Protein AF-F3G0B8-F1 (afdb_monomer_lite)

Foldseek 3Di:
DDFAEAEDDDPDDDDPVVVQVVCVVVDPPRNRGPYYD

Radius of gyration: 10.29 Å; chains: 1; bounding box: 16×30×22 Å

Structure (mmCIF, N/CA/C/O backbone):
data_AF-F3G0B8-F1
#
_entry.id   AF-F3G0B8-F1
#
loop_
_atom_site.group_PDB
_atom_site.id
_atom_site.type_symbol
_atom_site.label_atom_id
_atom_site.label_alt_id
_atom_site.label_comp_id
_atom_site.label_asym_id
_atom_site.label_entity_id
_atom_site.label_seq_id
_atom_site.pdbx_PDB_ins_code
_atom_site.Cartn_x
_atom_site.Cartn_y
_atom_site.Cartn_z
_atom_site.occupancy
_atom_site.B_iso_or_equiv
_atom_site.auth_seq_id
_atom_site.auth_comp_id
_atom_site.auth_asym_id
_atom_site.auth_atom_id
_atom_site.pdbx_PDB_model_num
ATOM 1 N N . ASP A 1 1 ? 1.881 -12.303 -9.246 1.00 70.81 1 ASP A N 1
ATOM 2 C CA . ASP A 1 1 ? 1.718 -11.728 -7.897 1.00 70.81 1 ASP A CA 1
ATOM 3 C C . ASP A 1 1 ? 1.118 -10.340 -7.940 1.00 70.81 1 ASP A C 1
ATOM 5 O O . ASP A 1 1 ? 1.613 -9.497 -8.677 1.00 70.81 1 ASP A O 1
ATOM 9 N N . LYS A 1 2 ? 0.051 -10.106 -7.169 1.00 76.44 2 LYS A N 1
ATOM 10 C CA . LYS A 1 2 ? -0.511 -8.769 -6.932 1.00 76.44 2 LYS A CA 1
ATOM 11 C C . LYS A 1 2 ? -0.074 -8.327 -5.537 1.00 76.44 2 LYS A C 1
ATOM 13 O O . LYS A 1 2 ? -0.280 -9.070 -4.584 1.00 76.44 2 LYS A O 1
ATOM 18 N N . ARG A 1 3 ? 0.549 -7.156 -5.427 1.00 83.00 3 ARG A N 1
ATOM 19 C CA . ARG A 1 3 ? 0.979 -6.562 -4.152 1.00 83.00 3 ARG A CA 1
ATOM 20 C C . ARG A 1 3 ? 0.376 -5.168 -4.026 1.00 83.00 3 ARG A C 1
ATOM 22 O O . ARG A 1 3 ? 0.182 -4.499 -5.039 1.00 83.00 3 ARG A O 1
ATOM 29 N N . LEU A 1 4 ? 0.074 -4.754 -2.801 1.00 87.31 4 LEU A N 1
ATOM 30 C CA . LEU A 1 4 ? -0.396 -3.401 -2.517 1.00 87.31 4 LEU A CA 1
ATOM 31 C C . LEU A 1 4 ? 0.770 -2.414 -2.627 1.00 87.31 4 LEU A C 1
ATOM 33 O O . LEU A 1 4 ? 1.839 -2.655 -2.062 1.00 87.31 4 LEU A O 1
ATOM 37 N N . VAL A 1 5 ? 0.546 -1.317 -3.350 1.00 88.38 5 VAL A N 1
ATOM 38 C CA . VAL A 1 5 ? 1.496 -0.212 -3.520 1.00 88.38 5 VAL A CA 1
ATOM 39 C C . VAL A 1 5 ? 0.814 1.067 -3.060 1.00 88.38 5 VAL A C 1
ATOM 41 O O . VAL A 1 5 ? -0.298 1.361 -3.501 1.00 88.38 5 VAL A O 1
ATOM 44 N N . ALA A 1 6 ? 1.468 1.812 -2.174 1.00 87.56 6 ALA A N 1
ATOM 45 C CA . ALA A 1 6 ? 1.009 3.125 -1.746 1.00 87.56 6 ALA A CA 1
ATOM 46 C C . ALA A 1 6 ? 1.754 4.213 -2.518 1.00 87.56 6 ALA A C 1
ATOM 48 O O . ALA A 1 6 ? 2.979 4.258 -2.495 1.00 87.56 6 ALA A O 1
ATOM 49 N N . TYR A 1 7 ? 0.999 5.092 -3.173 1.00 87.69 7 TYR A N 1
ATOM 50 C CA . TYR A 1 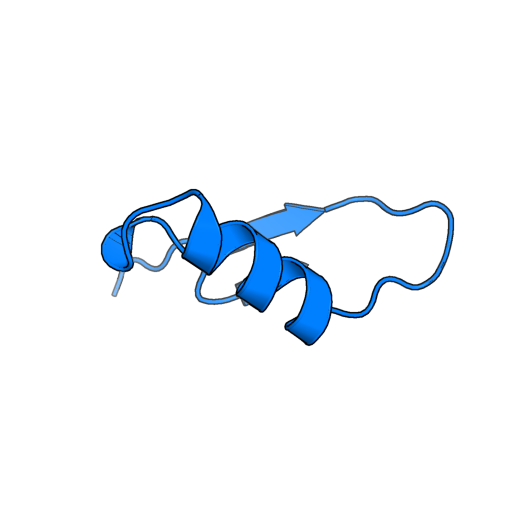7 ? 1.521 6.313 -3.779 1.00 87.69 7 TYR A CA 1
ATOM 51 C C . TYR A 1 7 ? 1.339 7.452 -2.785 1.00 87.69 7 TYR A C 1
ATOM 53 O O . TYR A 1 7 ? 0.210 7.728 -2.371 1.00 87.69 7 TYR A O 1
ATOM 61 N N . VAL A 1 8 ? 2.436 8.082 -2.380 1.00 86.56 8 VAL A N 1
ATOM 62 C CA . VAL A 1 8 ? 2.433 9.083 -1.313 1.00 86.56 8 VAL A CA 1
ATOM 63 C C . VAL A 1 8 ? 3.184 10.320 -1.777 1.00 86.56 8 VAL A C 1
ATOM 65 O O . VAL A 1 8 ? 4.348 10.265 -2.151 1.00 86.56 8 VAL A O 1
ATOM 68 N N . THR A 1 9 ? 2.530 11.475 -1.720 1.00 90.50 9 THR A N 1
ATOM 69 C CA . THR A 1 9 ? 3.188 12.758 -1.978 1.00 90.50 9 THR A CA 1
ATOM 70 C C . THR A 1 9 ? 3.511 13.424 -0.654 1.00 90.50 9 THR A C 1
ATOM 72 O O . THR A 1 9 ? 2.607 13.650 0.153 1.00 90.50 9 THR A O 1
ATOM 75 N N . ALA A 1 10 ? 4.770 13.789 -0.443 1.00 88.62 10 ALA A N 1
ATOM 76 C CA . ALA A 1 10 ? 5.189 14.517 0.743 1.00 88.62 10 ALA A CA 1
ATOM 77 C C . ALA A 1 10 ? 5.900 15.816 0.357 1.00 88.62 10 ALA A C 1
ATOM 79 O O . ALA A 1 10 ? 6.668 15.862 -0.600 1.00 88.62 10 ALA A O 1
ATOM 80 N N . GLN A 1 11 ? 5.634 16.884 1.110 1.00 89.44 11 GLN A N 1
A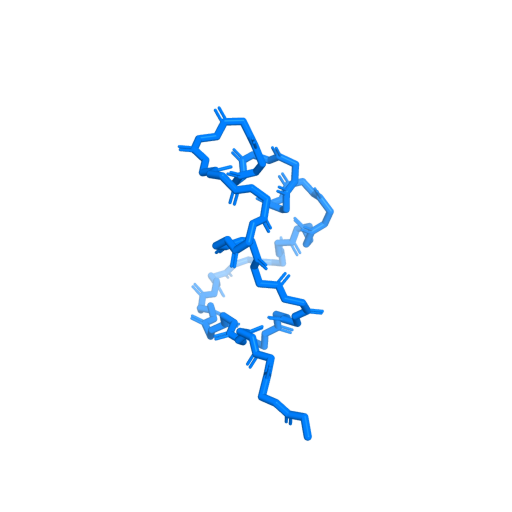TOM 81 C CA . GLN A 1 11 ? 6.311 18.175 0.933 1.00 89.44 11 GLN A CA 1
ATOM 82 C C . GLN A 1 11 ? 7.742 18.164 1.492 1.00 89.44 11 GLN A C 1
ATOM 84 O O . GLN A 1 11 ? 8.555 19.015 1.142 1.00 89.44 11 GLN A O 1
ATOM 89 N N . GLN A 1 12 ? 8.041 17.206 2.369 1.00 88.44 12 GLN A N 1
ATOM 90 C CA . GLN A 1 12 ? 9.344 16.977 2.983 1.00 88.44 12 GLN A CA 1
ATOM 91 C C . GLN A 1 12 ? 9.674 15.482 2.911 1.00 88.44 12 GLN A C 1
ATOM 93 O O . GLN A 1 12 ? 8.750 14.676 2.787 1.00 88.44 12 GLN A O 1
ATOM 98 N N . PRO A 1 13 ? 10.958 15.091 2.991 1.00 86.12 13 PRO A N 1
ATOM 99 C CA . PRO A 1 13 ? 11.338 13.686 3.028 1.00 86.12 13 PRO A CA 1
ATOM 100 C C . PRO A 1 13 ? 10.633 12.969 4.182 1.00 86.12 13 PRO A C 1
ATOM 102 O O . PRO A 1 13 ? 10.724 13.395 5.332 1.00 86.12 13 PRO A O 1
ATOM 105 N N . VAL A 1 14 ? 9.924 11.890 3.862 1.00 87.38 14 VAL A N 1
ATOM 106 C CA . VAL A 1 14 ? 9.235 11.050 4.844 1.00 87.38 14 VAL A CA 1
ATOM 107 C C . VAL A 1 14 ? 10.037 9.776 5.048 1.00 87.38 14 VAL A C 1
ATOM 109 O O . VAL A 1 14 ? 10.505 9.164 4.089 1.00 87.38 14 VAL A O 1
ATOM 112 N N . ASP A 1 15 ? 10.165 9.369 6.307 1.00 90.44 15 ASP A N 1
ATOM 113 C CA . ASP A 1 15 ? 10.696 8.058 6.653 1.00 90.44 15 ASP A CA 1
ATOM 114 C C . ASP A 1 15 ? 9.628 6.982 6.407 1.00 90.44 15 ASP A C 1
ATOM 116 O O . ASP A 1 15 ? 8.590 6.925 7.079 1.00 90.44 15 ASP A O 1
ATOM 120 N N . ILE A 1 16 ? 9.893 6.125 5.422 1.00 89.88 16 ILE A N 1
ATOM 121 C CA . ILE A 1 16 ? 8.999 5.040 5.019 1.00 89.88 16 ILE A CA 1
ATOM 122 C C . ILE A 1 16 ? 8.833 3.999 6.131 1.00 89.88 16 ILE A C 1
ATOM 124 O O . ILE A 1 16 ? 7.732 3.476 6.295 1.00 89.88 16 ILE A O 1
ATOM 128 N N . GLU A 1 17 ? 9.864 3.724 6.935 1.00 89.69 17 GLU A N 1
ATOM 129 C CA . GLU A 1 17 ? 9.748 2.750 8.026 1.00 89.69 17 GLU A CA 1
ATOM 130 C C . GLU A 1 17 ? 8.841 3.272 9.138 1.00 89.69 17 GLU A C 1
ATOM 132 O O . GLU A 1 17 ? 8.013 2.529 9.674 1.00 89.69 17 GLU A O 1
ATOM 137 N N . HIS A 1 18 ? 8.927 4.572 9.430 1.00 90.06 18 HIS A N 1
ATOM 138 C CA . HIS A 1 18 ? 8.028 5.211 10.384 1.00 90.06 18 HIS A CA 1
ATOM 139 C C . HIS A 1 18 ? 6.574 5.179 9.890 1.00 90.06 18 HIS A C 1
ATOM 141 O O . HIS A 1 18 ? 5.668 4.819 10.644 1.00 90.06 18 HIS A O 1
ATOM 147 N N . LEU A 1 19 ? 6.348 5.483 8.606 1.00 88.50 19 LEU A N 1
ATOM 148 C CA .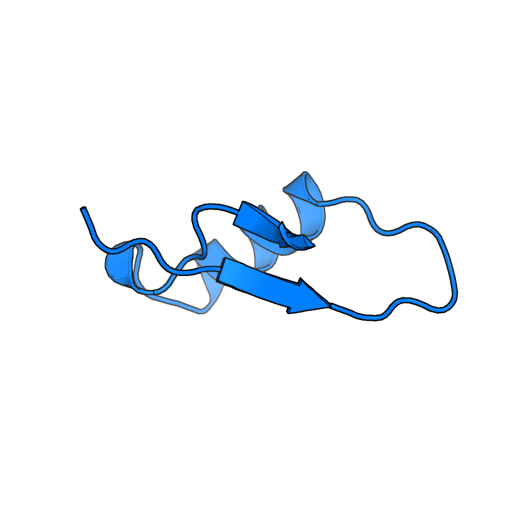 LEU A 1 19 ? 5.024 5.415 7.984 1.00 88.50 19 LEU A CA 1
ATOM 149 C C . LEU A 1 19 ? 4.460 3.987 7.996 1.00 88.50 19 LEU A C 1
ATOM 151 O O . LEU A 1 19 ? 3.290 3.781 8.320 1.00 88.50 19 LEU A O 1
ATOM 155 N N . ARG A 1 20 ? 5.289 2.990 7.676 1.00 88.62 20 ARG A N 1
ATOM 156 C CA . ARG A 1 20 ? 4.912 1.573 7.684 1.00 88.62 20 ARG A CA 1
ATOM 157 C C . ARG A 1 20 ? 4.514 1.105 9.081 1.00 88.62 20 ARG A C 1
ATOM 159 O O . ARG A 1 20 ? 3.452 0.506 9.228 1.00 88.62 20 ARG A O 1
ATOM 166 N N . SER A 1 21 ? 5.323 1.417 10.092 1.00 90.88 21 SER A N 1
ATOM 167 C CA . SER A 1 21 ? 5.048 1.079 11.494 1.00 90.88 21 SER A CA 1
ATOM 168 C C . SER A 1 21 ? 3.739 1.710 11.981 1.00 90.88 21 SER A C 1
ATOM 170 O O . SER A 1 21 ? 2.896 1.043 12.583 1.00 90.88 21 SER A O 1
ATOM 172 N N . HIS A 1 22 ? 3.503 2.976 11.625 1.00 90.75 22 HIS A N 1
ATOM 173 C CA . HIS A 1 22 ? 2.252 3.662 11.938 1.00 90.75 22 HIS A CA 1
ATOM 174 C C . HIS A 1 22 ? 1.037 2.976 11.288 1.00 90.75 22 HIS A C 1
ATOM 176 O O . HIS A 1 22 ? 0.014 2.767 11.939 1.00 90.75 22 HIS A O 1
ATOM 182 N N . LEU A 1 23 ? 1.145 2.576 10.016 1.00 89.00 23 LEU A N 1
ATOM 183 C CA . LEU A 1 23 ? 0.070 1.870 9.313 1.00 89.00 23 LEU A CA 1
ATOM 184 C C . LEU A 1 23 ? -0.180 0.464 9.876 1.00 89.00 23 LEU A C 1
ATOM 186 O O . LEU A 1 23 ? -1.333 0.054 9.953 1.00 89.00 23 LEU A O 1
ATOM 190 N N . GLN A 1 24 ? 0.855 -0.249 10.322 1.00 89.44 24 GLN A N 1
ATOM 191 C CA . GLN A 1 24 ? 0.720 -1.561 10.970 1.00 89.44 24 GLN A CA 1
ATOM 192 C C . GLN A 1 24 ? -0.063 -1.505 12.289 1.00 89.44 24 GLN A C 1
ATOM 194 O O . GLN A 1 24 ? -0.743 -2.466 12.634 1.00 89.44 24 GLN A O 1
ATOM 199 N N . GLY A 1 25 ? 0.000 -0.387 13.020 1.00 91.25 25 GLY A N 1
ATOM 200 C CA . GLY A 1 25 ? -0.789 -0.191 14.240 1.00 91.25 25 GLY A CA 1
ATOM 201 C C . GLY A 1 25 ? -2.272 0.108 13.990 1.00 91.25 25 GLY A C 1
ATOM 202 O O . GLY A 1 25 ? -3.079 0.011 14.912 1.00 91.25 25 GLY A O 1
ATOM 203 N N . LEU A 1 26 ? -2.637 0.478 12.759 1.00 90.81 26 LEU A N 1
ATOM 204 C CA . LEU A 1 26 ? -3.987 0.916 12.389 1.00 90.81 26 LEU A CA 1
ATOM 205 C C . LEU A 1 26 ? -4.697 -0.047 11.435 1.00 90.81 26 LEU A C 1
ATOM 207 O O . LEU A 1 26 ? -5.926 -0.049 11.371 1.00 90.81 26 LEU A O 1
ATOM 211 N N . LEU A 1 27 ? -3.938 -0.840 10.678 1.00 88.31 27 LEU A N 1
ATOM 212 C CA . LEU A 1 27 ? -4.442 -1.703 9.621 1.00 88.31 27 LEU A CA 1
ATOM 213 C C . LEU A 1 27 ? -4.002 -3.157 9.831 1.00 88.31 27 LEU A C 1
ATOM 215 O O . LEU A 1 27 ? -2.881 -3.408 10.272 1.00 88.31 27 LEU A O 1
ATOM 219 N N . PRO A 1 28 ? -4.845 -4.132 9.446 1.00 88.25 28 PRO A N 1
ATOM 220 C CA . PRO A 1 28 ? -4.440 -5.527 9.363 1.00 88.25 28 PRO A CA 1
ATOM 221 C C . PRO A 1 28 ? -3.245 -5.723 8.424 1.00 88.25 28 PRO A C 1
ATOM 223 O O . PRO A 1 28 ? -3.112 -5.031 7.414 1.00 88.25 28 PRO A O 1
ATOM 226 N N . GLU A 1 29 ? -2.434 -6.742 8.700 1.00 84.44 29 GLU A N 1
ATOM 227 C CA . GLU A 1 29 ? -1.162 -6.996 8.009 1.00 84.44 29 GLU A CA 1
ATOM 228 C C . GLU A 1 29 ? -1.302 -7.132 6.479 1.00 84.44 29 GLU A C 1
ATOM 230 O O . GLU A 1 29 ? -0.463 -6.648 5.726 1.00 84.44 29 GLU A O 1
ATOM 235 N N . TYR A 1 30 ? -2.412 -7.701 5.996 1.00 86.19 30 TYR A N 1
ATOM 236 C CA . TYR A 1 30 ? -2.689 -7.860 4.563 1.00 86.19 30 TYR A CA 1
ATOM 237 C C . TYR A 1 30 ? -3.064 -6.552 3.839 1.00 86.19 30 TYR A C 1
ATOM 239 O O . TYR A 1 30 ? -3.129 -6.538 2.611 1.00 86.19 30 TYR A O 1
ATOM 247 N N . MET A 1 31 ? -3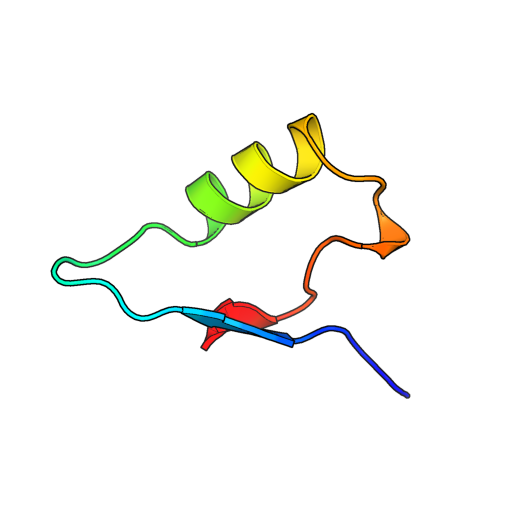.351 -5.472 4.574 1.00 88.19 31 MET A N 1
ATOM 248 C CA . MET A 1 31 ? -3.646 -4.142 4.021 1.00 88.19 31 MET A CA 1
ATOM 249 C C . MET A 1 31 ? -2.425 -3.218 4.045 1.00 88.19 31 MET A C 1
ATOM 251 O O . MET A 1 31 ? -2.493 -2.105 3.523 1.00 88.19 31 MET A O 1
ATOM 255 N N . VAL A 1 32 ? -1.310 -3.663 4.631 1.00 88.75 32 VAL A N 1
ATOM 256 C CA . VAL A 1 32 ? -0.068 -2.892 4.682 1.00 88.75 32 VAL A CA 1
ATOM 257 C C . VAL A 1 32 ? 0.622 -2.968 3.311 1.00 88.75 32 VAL A C 1
ATOM 259 O O . VAL A 1 32 ? 0.878 -4.067 2.811 1.00 88.75 32 VAL A O 1
ATOM 262 N N . PRO A 1 33 ? 0.916 -1.824 2.665 1.00 87.81 33 PRO A N 1
ATOM 263 C CA . PRO A 1 33 ? 1.589 -1.797 1.372 1.00 87.81 33 PRO A CA 1
ATOM 264 C C . PRO A 1 33 ? 2.964 -2.464 1.426 1.00 87.81 33 PRO A C 1
ATOM 266 O O . PRO A 1 33 ?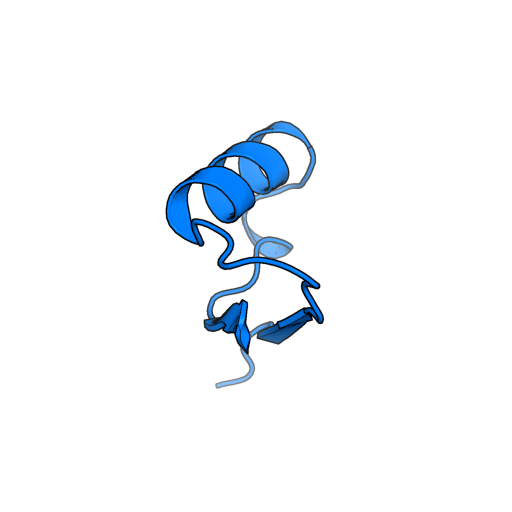 3.752 -2.230 2.339 1.00 87.81 33 PRO A O 1
ATOM 269 N N . ALA A 1 34 ? 3.274 -3.257 0.403 1.00 85.44 34 ALA A N 1
ATOM 270 C CA . ALA A 1 34 ? 4.590 -3.877 0.255 1.00 85.44 34 ALA A CA 1
ATOM 271 C C . ALA A 1 34 ? 5.616 -2.924 -0.384 1.00 85.44 34 ALA A C 1
ATOM 273 O O . ALA A 1 34 ? 6.810 -3.210 -0.371 1.00 85.44 34 ALA A O 1
ATOM 274 N N . ALA A 1 35 ? 5.149 -1.826 -0.981 1.00 85.75 35 ALA A N 1
ATOM 275 C CA . ALA A 1 35 ? 5.980 -0.799 -1.591 1.00 85.75 35 ALA A CA 1
ATOM 276 C C . ALA A 1 35 ? 5.341 0.586 -1.430 1.00 85.75 35 ALA A C 1
ATOM 278 O O . ALA A 1 35 ? 4.113 0.718 -1.432 1.00 85.75 35 ALA A O 1
ATOM 279 N N . TYR A 1 36 ? 6.202 1.596 -1.338 1.00 87.81 36 TYR A N 1
ATOM 280 C CA . TYR A 1 36 ? 5.856 3.008 -1.214 1.00 87.81 36 TYR A CA 1
ATOM 281 C C . TYR A 1 36 ? 6.566 3.777 -2.332 1.00 87.81 36 TYR A C 1
ATOM 283 O O . TYR A 1 36 ? 7.755 3.536 -2.563 1.00 87.81 36 TYR A 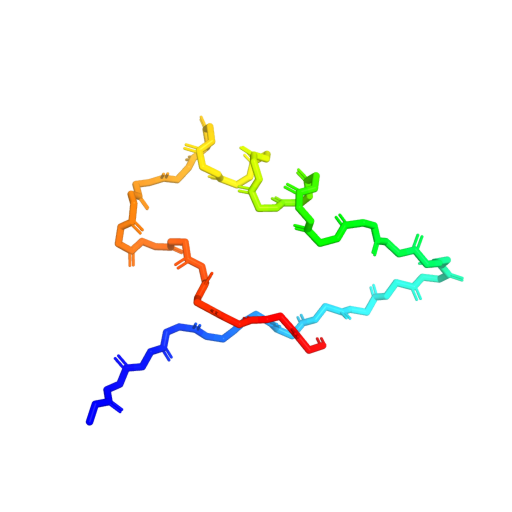O 1
ATOM 291 N N . VAL A 1 37 ? 5.829 4.636 -3.041 1.00 85.38 37 VAL A N 1
ATOM 292 C CA . VAL A 1 37 ? 6.299 5.430 -4.192 1.00 85.38 37 VAL A CA 1
ATOM 293 C C . VAL A 1 37 ? 5.995 6.901 -3.975 1.00 85.38 37 VAL A C 1
ATOM 295 O O . VAL A 1 37 ? 4.838 7.194 -3.588 1.00 85.38 37 VAL A O 1
#

InterPro domains:
  IPR045851 AMP-binding enzyme domain superfamily [G3DSA:3.30.300.30] (1-37)

Sequence (37 aa):
DKRLVAYVTAQQPVDIEHLRSHLQGLLPEYMVPAAYV

Organism: NCBI:txid629262

Secondary structure (DSSP, 8-state):
----EE----SS---HHHHHHHHHTTS-GGGS-SEE-

pLDDT: mean 87.4, std 3.84, range [70.81, 91.25]